Protein AF-A0A2K3TK98-F1 (afdb_monomer)

Solvent-accessible surface area (backbone atoms only — not comparable to full-atom values): 3748 Å² total; per-residue (Å²): 134,90,82,82,52,61,56,88,66,96,59,101,46,96,83,69,69,50,66,50,53,66,99,62,89,71,54,72,69,39,56,50,51,46,37,71,74,32,86,66,40,43,80,50,61,85,75,87,81,52,74,42,81,45,114

Secondary structure (DSSP, 8-state):
--PPPB--S----TT---BSS-SS---HHHHHHHHHH-TT-EEE--SSS--EEE-

Structure (mmCIF, N/CA/C/O backbone):
data_AF-A0A2K3TK98-F1
#
_entry.id   AF-A0A2K3TK98-F1
#
loop_
_atom_site.group_PDB
_atom_site.id
_atom_site.type_symbol
_atom_site.label_atom_id
_atom_site.label_alt_id
_atom_site.label_comp_id
_atom_site.label_asym_id
_atom_site.label_entity_id
_atom_site.label_seq_id
_atom_site.pdbx_PDB_ins_code
_atom_site.Cartn_x
_atom_site.Cartn_y
_atom_site.Cartn_z
_atom_site.occupancy
_atom_site.B_iso_or_equiv
_atom_site.auth_seq_id
_atom_site.auth_comp_id
_atom_site.auth_asym_id
_atom_site.auth_atom_id
_atom_site.pdbx_PDB_model_num
ATOM 1 N N . MET A 1 1 ? -7.219 -12.919 -4.236 1.00 43.09 1 MET A N 1
ATOM 2 C CA . MET A 1 1 ? -5.827 -12.818 -4.718 1.00 43.09 1 MET A CA 1
ATOM 3 C C . MET A 1 1 ? -5.139 -11.794 -3.822 1.00 43.09 1 MET A C 1
ATOM 5 O O . MET A 1 1 ? -5.263 -10.604 -4.067 1.00 43.09 1 MET A O 1
ATOM 9 N N . THR A 1 2 ? -4.574 -12.227 -2.692 1.00 49.12 2 THR A N 1
ATOM 10 C CA . THR A 1 2 ? -3.969 -11.317 -1.701 1.00 49.12 2 THR A CA 1
ATOM 11 C C . THR A 1 2 ? -2.550 -10.997 -2.157 1.00 49.12 2 THR A C 1
ATOM 13 O O . THR A 1 2 ? -1.649 -11.811 -1.980 1.00 49.12 2 THR A O 1
ATOM 16 N N . GLY A 1 3 ? -2.369 -9.865 -2.837 1.00 60.16 3 GLY A N 1
ATOM 17 C CA . GLY A 1 3 ? -1.050 -9.389 -3.253 1.00 60.16 3 GLY A CA 1
ATOM 18 C C . GLY A 1 3 ? -0.284 -8.793 -2.071 1.00 60.16 3 GLY A C 1
ATOM 19 O O . GLY A 1 3 ? -0.863 -8.079 -1.256 1.00 60.16 3 GLY A O 1
ATOM 20 N N . ALA A 1 4 ? 1.012 -9.085 -1.973 1.00 66.62 4 ALA A N 1
ATOM 21 C CA . ALA A 1 4 ? 1.920 -8.441 -1.027 1.00 66.62 4 ALA A CA 1
ATOM 22 C C . ALA A 1 4 ? 2.760 -7.378 -1.755 1.00 66.62 4 ALA A C 1
ATOM 24 O O . ALA A 1 4 ? 3.221 -7.610 -2.871 1.00 66.62 4 ALA A O 1
ATOM 25 N N . PHE A 1 5 ? 2.959 -6.217 -1.124 1.00 73.31 5 PHE A N 1
ATOM 26 C CA . PHE A 1 5 ? 3.831 -5.154 -1.637 1.00 73.31 5 PHE A CA 1
ATOM 27 C C . PHE A 1 5 ? 5.244 -5.330 -1.069 1.00 73.31 5 PHE A C 1
ATOM 29 O O . PHE A 1 5 ? 5.394 -5.531 0.139 1.00 73.31 5 PHE A O 1
ATOM 36 N N . TYR A 1 6 ? 6.275 -5.224 -1.908 1.00 73.19 6 TYR A N 1
ATOM 37 C CA . TYR A 1 6 ? 7.676 -5.422 -1.519 1.00 73.19 6 TYR A CA 1
ATOM 38 C C . TYR A 1 6 ? 8.517 -4.186 -1.842 1.00 73.19 6 TYR A C 1
ATOM 40 O O . TYR A 1 6 ? 8.278 -3.499 -2.829 1.00 73.19 6 TYR A O 1
ATOM 48 N N . PHE A 1 7 ? 9.524 -3.886 -1.025 1.00 66.75 7 PHE A N 1
ATOM 49 C CA . PHE A 1 7 ? 10.489 -2.848 -1.376 1.00 66.75 7 PHE A CA 1
ATOM 50 C C . PHE A 1 7 ? 11.334 -3.304 -2.573 1.00 66.75 7 PHE A C 1
ATOM 52 O O . PHE A 1 7 ? 12.111 -4.250 -2.467 1.00 66.75 7 PHE A O 1
ATOM 59 N N . GLN A 1 8 ? 11.234 -2.590 -3.694 1.00 60.56 8 GLN A N 1
ATOM 60 C CA . GLN A 1 8 ? 12.132 -2.725 -4.847 1.00 60.56 8 GLN A CA 1
ATOM 61 C C . GLN A 1 8 ? 13.323 -1.749 -4.714 1.00 60.56 8 GLN A C 1
ATOM 63 O O . GLN A 1 8 ? 13.682 -1.046 -5.651 1.00 60.56 8 GLN A O 1
ATOM 68 N N . GLY A 1 9 ? 13.893 -1.626 -3.514 1.00 57.06 9 GLY A N 1
ATOM 69 C CA . GLY A 1 9 ? 15.119 -0.859 -3.285 1.00 57.06 9 GLY A CA 1
ATOM 70 C C . GLY A 1 9 ? 16.321 -1.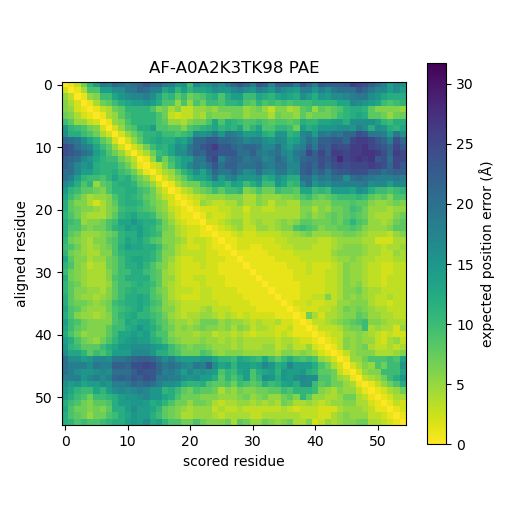775 -3.471 1.00 57.06 9 GLY A C 1
ATOM 71 O O . GLY A 1 9 ? 16.306 -2.879 -2.932 1.00 57.06 9 GLY A O 1
ATOM 72 N N . ALA A 1 10 ? 17.322 -1.333 -4.239 1.00 54.00 10 ALA A N 1
ATOM 73 C CA . ALA A 1 10 ? 18.544 -2.069 -4.558 1.00 54.00 10 ALA A CA 1
ATOM 74 C C . ALA A 1 10 ? 19.237 -2.606 -3.295 1.00 54.00 10 ALA A C 1
ATOM 76 O O . ALA A 1 10 ? 20.090 -1.953 -2.703 1.00 54.00 10 ALA A O 1
ATOM 77 N N . THR A 1 11 ? 18.857 -3.807 -2.879 1.00 51.47 11 THR A N 1
ATOM 78 C CA . THR A 1 11 ? 19.614 -4.595 -1.921 1.00 51.47 11 THR A CA 1
ATOM 79 C C . THR A 1 11 ? 20.148 -5.749 -2.738 1.00 51.47 11 THR A C 1
ATOM 81 O O . THR A 1 11 ? 19.387 -6.607 -3.181 1.00 51.47 11 THR A O 1
ATOM 84 N N . ASP A 1 12 ? 21.453 -5.717 -2.975 1.00 54.78 12 ASP A N 1
ATOM 85 C CA . ASP A 1 12 ? 22.294 -6.746 -3.595 1.00 54.78 12 ASP A CA 1
ATOM 86 C C . ASP A 1 12 ? 22.312 -8.053 -2.764 1.00 54.78 12 ASP A C 1
ATOM 88 O O . ASP A 1 12 ? 23.322 -8.726 -2.617 1.00 54.78 12 ASP A O 1
ATOM 92 N N . MET A 1 13 ? 21.185 -8.404 -2.139 1.00 63.84 13 MET A N 1
ATOM 93 C CA . MET A 1 13 ? 21.027 -9.582 -1.303 1.00 63.84 13 MET A CA 1
ATOM 94 C C . MET A 1 13 ? 19.848 -10.404 -1.837 1.00 63.84 13 MET A C 1
ATOM 96 O O . MET A 1 13 ? 18.686 -10.096 -1.542 1.00 63.84 13 MET A O 1
ATOM 100 N N . PRO A 1 14 ? 20.115 -11.438 -2.653 1.00 52.47 14 PRO A N 1
ATOM 101 C CA . PRO A 1 14 ? 19.069 -12.275 -3.219 1.00 52.47 14 PRO A CA 1
ATOM 102 C C . PRO A 1 14 ? 18.358 -13.020 -2.080 1.00 52.47 14 PRO A C 1
ATOM 104 O O . PRO A 1 14 ? 18.948 -13.863 -1.412 1.00 52.47 14 PRO A O 1
ATOM 107 N N . GLY A 1 15 ? 17.095 -12.665 -1.827 1.00 55.59 15 GLY A N 1
ATOM 108 C CA . GLY A 1 15 ? 16.244 -13.259 -0.782 1.00 55.59 15 GLY A CA 1
ATOM 109 C C . GLY A 1 15 ? 15.726 -12.264 0.265 1.00 55.59 15 GLY A C 1
ATOM 110 O O . GLY A 1 15 ? 14.709 -12.520 0.903 1.00 55.59 15 GLY A O 1
ATOM 111 N N . CYS A 1 16 ? 16.382 -11.109 0.390 1.00 51.84 16 CYS A N 1
ATOM 112 C CA . CYS A 1 16 ? 16.050 -9.948 1.225 1.00 51.84 16 CYS A CA 1
ATOM 113 C C . CYS A 1 16 ? 14.805 -9.128 0.841 1.00 51.84 16 CYS A C 1
ATOM 115 O O . CYS A 1 16 ? 14.873 -7.908 0.962 1.00 51.84 16 CYS A O 1
ATOM 117 N N . THR A 1 17 ? 13.694 -9.684 0.343 1.00 62.84 17 THR A N 1
ATOM 118 C CA . THR A 1 17 ? 12.533 -8.834 -0.010 1.00 62.84 17 THR A CA 1
ATOM 119 C C . THR A 1 17 ? 11.813 -8.352 1.251 1.00 62.84 17 THR A C 1
ATOM 121 O O . THR A 1 17 ? 10.981 -9.069 1.810 1.00 62.84 17 THR A O 1
ATOM 124 N N . SER A 1 18 ? 12.121 -7.135 1.707 1.00 68.44 18 SER A N 1
ATOM 125 C CA . SER A 1 18 ? 11.415 -6.512 2.830 1.00 68.44 18 SER A CA 1
ATOM 126 C C . SER A 1 18 ? 9.988 -6.148 2.414 1.00 68.44 18 SER A C 1
ATOM 128 O O . SER A 1 18 ? 9.770 -5.439 1.427 1.00 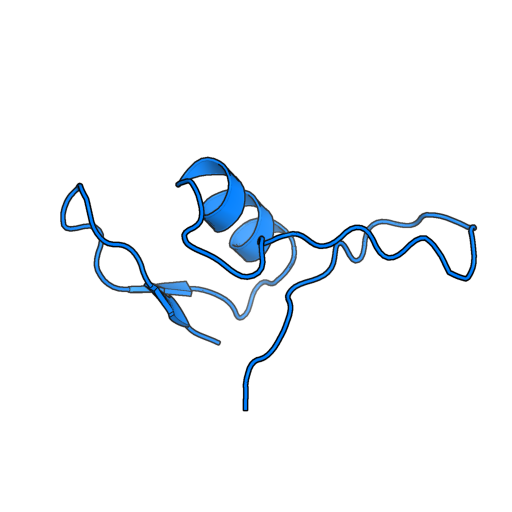68.44 18 SER A O 1
ATOM 130 N N . ARG A 1 19 ? 9.002 -6.681 3.138 1.00 72.94 19 ARG A N 1
ATOM 131 C CA . ARG A 1 19 ? 7.578 -6.486 2.848 1.00 72.94 19 ARG A CA 1
ATOM 132 C C . ARG A 1 19 ? 7.142 -5.094 3.318 1.00 72.94 19 ARG A C 1
ATOM 134 O O . ARG A 1 19 ? 7.372 -4.726 4.464 1.00 72.94 19 ARG A O 1
ATOM 141 N N . LEU A 1 20 ? 6.500 -4.333 2.433 1.00 77.44 20 LEU A N 1
ATOM 142 C CA . LEU A 1 20 ? 6.048 -2.960 2.688 1.00 77.44 20 LEU A CA 1
ATOM 143 C C . LEU A 1 20 ? 4.799 -2.887 3.572 1.00 77.44 20 LEU A C 1
ATOM 145 O O . LEU A 1 20 ? 4.659 -1.951 4.355 1.00 77.44 20 LEU A O 1
ATOM 149 N N . LEU A 1 21 ? 3.888 -3.855 3.433 1.00 82.62 21 LEU A N 1
ATOM 150 C CA . LEU A 1 21 ? 2.654 -3.926 4.219 1.00 82.62 21 LEU A CA 1
ATOM 151 C C . LEU A 1 21 ? 2.605 -5.214 5.038 1.00 82.62 21 LEU A C 1
ATOM 153 O O . LEU A 1 21 ? 2.949 -6.264 4.498 1.00 82.62 21 LEU A O 1
ATOM 157 N N . PRO A 1 22 ? 2.114 -5.192 6.284 1.00 78.56 22 PRO A N 1
ATOM 158 C CA . PRO A 1 22 ? 1.835 -6.412 7.036 1.00 78.56 22 PRO A CA 1
ATOM 159 C C . PRO A 1 22 ? 0.724 -7.256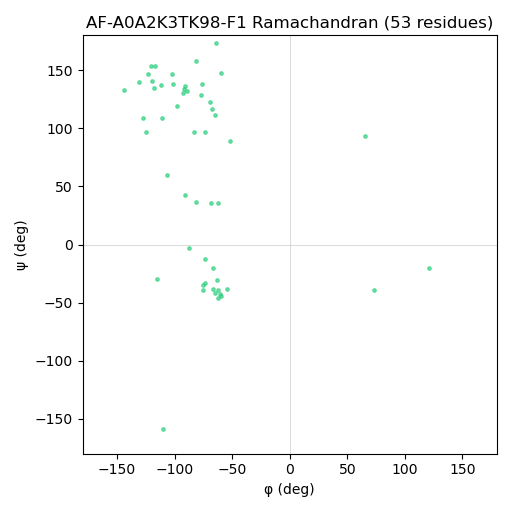 6.374 1.00 78.56 22 PRO A C 1
ATOM 161 O O . PRO A 1 22 ? 0.102 -6.858 5.391 1.00 78.56 22 PRO A O 1
ATOM 164 N N . GLU A 1 23 ? 0.475 -8.459 6.896 1.00 77.56 23 GLU A N 1
ATOM 165 C CA . GLU A 1 23 ? -0.693 -9.277 6.503 1.00 77.56 23 GLU A CA 1
ATOM 166 C C . GLU A 1 23 ? -2.019 -8.753 7.070 1.00 77.56 23 GLU A C 1
ATOM 168 O 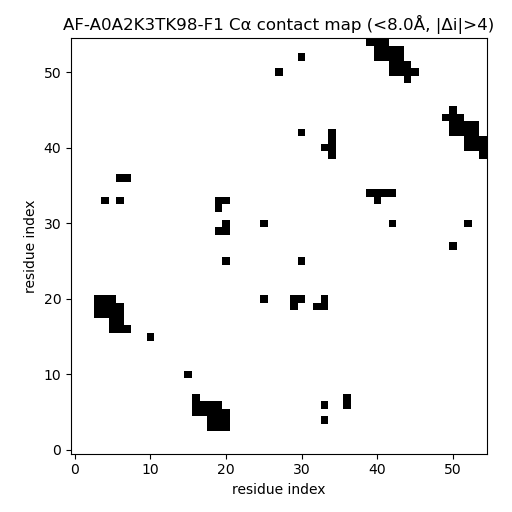O . GLU A 1 23 ? -3.086 -9.182 6.638 1.00 77.56 23 GLU A O 1
ATOM 173 N N . GLY A 1 24 ? -1.946 -7.818 8.018 1.00 79.38 24 GLY A N 1
ATOM 174 C CA . GLY A 1 24 ? -3.084 -7.172 8.661 1.00 79.38 24 GLY A CA 1
ATOM 175 C C . GLY A 1 24 ? -3.245 -5.695 8.269 1.00 79.38 24 GLY A C 1
ATOM 176 O O . GLY A 1 24 ? -2.732 -5.269 7.232 1.00 79.38 24 GLY A O 1
ATOM 177 N N . PRO A 1 25 ? -3.956 -4.898 9.088 1.00 80.56 25 PRO A N 1
ATOM 178 C CA . PRO A 1 25 ? -4.105 -3.466 8.848 1.00 80.56 25 PRO A CA 1
ATOM 179 C C . PRO A 1 25 ? -2.742 -2.768 8.826 1.00 80.56 25 PRO A C 1
ATOM 181 O O . PRO A 1 25 ? -1.810 -3.166 9.527 1.00 80.56 25 PRO A O 1
ATOM 184 N N . PHE A 1 26 ? -2.642 -1.720 8.016 1.00 82.38 26 PHE A N 1
ATOM 185 C CA . PHE A 1 26 ? -1.414 -0.962 7.815 1.00 82.38 26 PHE A CA 1
ATOM 186 C C . PHE A 1 26 ? -1.565 0.485 8.280 1.00 82.38 26 PHE A C 1
ATOM 188 O O . PHE A 1 26 ? -2.658 1.051 8.278 1.00 82.38 26 PHE A O 1
ATOM 195 N N . SER A 1 27 ? -0.443 1.093 8.652 1.00 84.06 27 SER A N 1
ATOM 196 C CA . SER A 1 27 ? -0.387 2.503 9.044 1.00 84.06 27 SER A CA 1
ATOM 197 C C . SER A 1 27 ? -0.332 3.423 7.825 1.00 84.06 27 SER A C 1
ATOM 199 O O . SER A 1 27 ? 0.152 3.044 6.756 1.00 84.06 27 SER A O 1
ATOM 201 N N . ARG A 1 28 ? -0.725 4.690 7.998 1.00 81.88 28 ARG A N 1
ATOM 202 C CA . ARG A 1 28 ? -0.641 5.707 6.934 1.00 81.88 28 ARG A CA 1
ATOM 203 C C . ARG A 1 28 ? 0.772 5.845 6.352 1.00 81.88 28 ARG A C 1
ATOM 205 O O . ARG A 1 28 ? 0.927 5.972 5.143 1.00 81.88 28 ARG A O 1
ATOM 212 N N . GLU A 1 29 ? 1.804 5.754 7.190 1.00 83.06 29 GLU A N 1
ATOM 213 C CA . GLU A 1 29 ? 3.210 5.792 6.758 1.00 83.06 29 GLU A CA 1
ATOM 214 C C . GLU A 1 29 ? 3.569 4.625 5.827 1.00 83.06 29 GLU A C 1
ATOM 216 O O . GLU A 1 29 ? 4.247 4.816 4.818 1.00 83.06 29 GLU A O 1
ATOM 221 N N . GLN A 1 30 ? 3.044 3.428 6.104 1.00 82.44 30 GLN A N 1
ATOM 222 C CA . GLN A 1 30 ? 3.229 2.257 5.243 1.00 82.44 30 GLN A CA 1
ATOM 223 C C . GLN A 1 30 ? 2.517 2.443 3.896 1.00 82.44 30 GLN A C 1
ATOM 225 O O . GLN A 1 30 ? 3.069 2.106 2.850 1.00 82.44 30 GLN A O 1
ATOM 230 N N . ALA A 1 31 ? 1.333 3.063 3.895 1.00 82.31 31 ALA A N 1
ATOM 231 C CA . ALA A 1 31 ? 0.617 3.412 2.670 1.00 82.31 31 ALA A CA 1
ATOM 232 C C . ALA A 1 31 ? 1.421 4.376 1.778 1.00 82.31 31 ALA A C 1
ATOM 234 O O . ALA A 1 31 ? 1.508 4.192 0.563 1.00 82.31 31 ALA A O 1
ATOM 235 N N . VAL A 1 32 ? 2.051 5.384 2.389 1.00 83.50 32 VAL A N 1
ATOM 236 C CA . VAL A 1 32 ? 2.924 6.346 1.699 1.00 83.50 32 VAL A CA 1
ATOM 237 C C . VAL A 1 32 ? 4.170 5.660 1.138 1.00 83.50 32 VAL A C 1
ATOM 239 O O . VAL A 1 32 ? 4.546 5.929 -0.005 1.00 83.50 32 VAL A O 1
ATOM 242 N N . ALA A 1 33 ? 4.780 4.739 1.889 1.00 84.75 33 ALA A N 1
ATOM 243 C CA . ALA A 1 33 ? 5.922 3.962 1.415 1.00 84.75 33 ALA A CA 1
ATOM 244 C C . ALA A 1 33 ? 5.574 3.134 0.165 1.00 84.75 33 ALA A C 1
ATOM 246 O O . ALA A 1 33 ? 6.319 3.168 -0.813 1.00 84.75 33 ALA A O 1
ATOM 247 N N . VAL A 1 34 ? 4.410 2.469 0.143 1.00 83.94 34 VAL A N 1
ATOM 248 C CA . VAL A 1 34 ? 3.948 1.712 -1.036 1.00 83.94 34 VAL A CA 1
ATOM 249 C C . VAL A 1 34 ? 3.734 2.621 -2.242 1.00 83.94 34 VAL A C 1
ATOM 251 O O . VAL A 1 34 ? 4.220 2.302 -3.321 1.00 83.94 34 VAL A O 1
ATOM 254 N N . LYS A 1 35 ? 3.071 3.770 -2.075 1.00 84.44 35 LYS A N 1
ATOM 255 C CA . LYS A 1 35 ? 2.867 4.741 -3.168 1.00 84.44 35 LYS A CA 1
ATOM 256 C C . LYS A 1 35 ? 4.165 5.329 -3.710 1.00 84.44 35 LYS A C 1
ATOM 258 O O . LYS A 1 35 ? 4.247 5.694 -4.877 1.00 84.44 35 LYS A O 1
ATOM 263 N N . THR A 1 36 ? 5.172 5.445 -2.850 1.00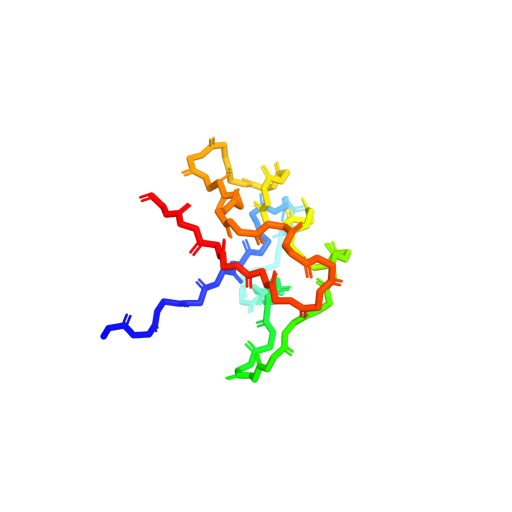 83.50 36 THR A N 1
ATOM 264 C CA . THR A 1 36 ? 6.497 5.935 -3.238 1.00 83.50 36 THR A CA 1
ATOM 265 C C . THR A 1 36 ? 7.265 4.862 -4.009 1.00 83.50 36 THR A C 1
ATOM 267 O O . THR A 1 36 ? 7.924 5.171 -4.997 1.00 83.50 36 THR A O 1
ATOM 270 N N . ALA A 1 37 ? 7.152 3.599 -3.590 1.00 82.31 37 ALA A N 1
ATOM 271 C CA . ALA A 1 37 ? 7.783 2.462 -4.256 1.00 82.31 37 ALA A CA 1
ATOM 272 C C . ALA A 1 37 ? 7.098 2.085 -5.582 1.00 82.31 37 ALA A C 1
ATOM 274 O O . ALA A 1 37 ? 7.765 1.652 -6.519 1.00 82.31 37 ALA A O 1
ATOM 275 N N . TYR A 1 38 ? 5.779 2.268 -5.674 1.00 82.19 38 TYR A N 1
ATOM 276 C CA . TYR A 1 38 ? 4.965 1.867 -6.816 1.00 82.19 38 TYR A CA 1
ATOM 277 C C . TYR A 1 38 ? 4.124 3.031 -7.331 1.00 82.19 38 TYR A C 1
ATOM 279 O O . TYR A 1 38 ? 3.129 3.430 -6.728 1.00 82.19 38 TYR A O 1
ATOM 287 N N . ARG A 1 39 ? 4.495 3.543 -8.509 1.00 78.75 39 ARG A N 1
ATOM 288 C CA . ARG A 1 39 ? 3.836 4.700 -9.136 1.00 78.75 39 ARG A CA 1
ATOM 289 C C . ARG A 1 39 ? 2.394 4.427 -9.580 1.00 78.75 39 ARG A C 1
ATOM 291 O O . ARG A 1 39 ? 1.638 5.367 -9.789 1.00 78.75 39 ARG A O 1
ATOM 298 N N . ASN A 1 40 ? 2.029 3.162 -9.756 1.00 82.56 40 ASN A N 1
ATOM 299 C CA . ASN A 1 40 ? 0.676 2.736 -10.102 1.00 82.56 40 ASN A CA 1
ATOM 300 C C . ASN A 1 40 ? -0.220 2.521 -8.877 1.00 82.56 40 ASN A C 1
ATOM 302 O O . ASN A 1 40 ? -1.389 2.213 -9.047 1.00 82.56 40 ASN A O 1
ATOM 306 N N . VAL A 1 41 ? 0.298 2.676 -7.656 1.00 83.38 41 VAL A N 1
ATOM 307 C CA . VAL A 1 41 ? -0.518 2.515 -6.455 1.00 83.38 41 VAL A CA 1
ATOM 308 C C . VAL A 1 41 ? -1.089 3.858 -6.014 1.00 83.38 41 VAL A C 1
ATOM 310 O O . VAL A 1 41 ? -0.368 4.841 -5.838 1.00 83.38 41 VAL A O 1
ATOM 313 N N . PHE A 1 42 ? -2.394 3.887 -5.769 1.00 80.62 42 PHE A N 1
ATOM 314 C CA . PHE A 1 42 ? -3.143 5.044 -5.295 1.00 80.62 42 PHE A CA 1
ATOM 315 C C . PHE A 1 42 ? -3.818 4.733 -3.960 1.00 80.62 42 PHE A C 1
ATOM 317 O O . PHE A 1 42 ? -4.112 3.581 -3.651 1.00 80.62 42 PHE A O 1
ATOM 324 N N . THR A 1 43 ? -4.061 5.766 -3.152 1.00 77.25 43 THR A N 1
ATOM 325 C CA . THR A 1 43 ? -4.919 5.642 -1.966 1.00 77.25 43 THR A CA 1
ATOM 326 C C . THR A 1 43 ? -6.295 6.149 -2.358 1.00 77.25 43 THR A C 1
ATOM 328 O O . THR A 1 43 ? -6.415 7.313 -2.734 1.00 77.25 43 THR A O 1
ATOM 331 N N . GLU A 1 44 ? -7.305 5.293 -2.276 1.00 73.06 44 GLU A N 1
ATOM 332 C CA . GLU A 1 44 ? -8.706 5.709 -2.303 1.00 73.06 44 GLU A CA 1
ATOM 333 C C . GLU A 1 44 ? -9.240 5.666 -0.866 1.00 73.06 44 GLU A C 1
ATOM 335 O O . GLU A 1 44 ? -8.809 4.820 -0.083 1.00 73.06 44 GLU A O 1
ATOM 340 N N . ASP A 1 45 ? -10.162 6.571 -0.528 1.00 65.62 45 ASP A N 1
AT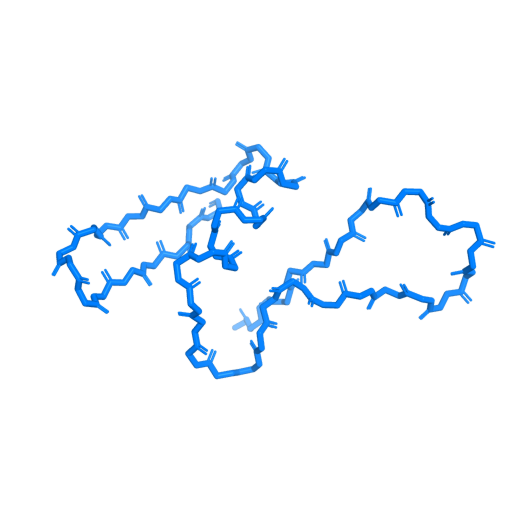OM 341 C CA . ASP A 1 45 ? -10.714 6.754 0.824 1.00 65.62 45 ASP A CA 1
ATOM 342 C C . ASP A 1 45 ? -9.657 7.239 1.850 1.00 65.62 45 ASP A C 1
ATOM 344 O O . ASP A 1 45 ? -8.924 6.457 2.435 1.00 65.62 45 ASP A O 1
ATOM 348 N N . ASP A 1 46 ? -9.530 8.555 2.060 1.00 62.19 46 ASP A N 1
ATOM 349 C CA . ASP A 1 46 ? -8.815 9.142 3.216 1.00 62.19 46 ASP A CA 1
ATOM 350 C C . ASP A 1 46 ? -9.891 9.710 4.158 1.00 62.19 46 ASP A C 1
ATOM 352 O O . ASP A 1 46 ? -9.962 10.908 4.406 1.00 62.19 46 ASP A O 1
ATOM 356 N N . GLN A 1 47 ? -10.806 8.863 4.652 1.00 63.12 47 GLN A N 1
ATOM 357 C CA . GLN A 1 47 ? -11.808 9.266 5.657 1.00 63.12 47 GLN A CA 1
ATOM 358 C C . GLN A 1 47 ? -11.222 9.262 7.083 1.00 63.12 47 GLN A C 1
ATOM 360 O O . GLN A 1 47 ? -11.875 8.878 8.051 1.00 63.12 47 GLN A O 1
ATOM 365 N N . GLY A 1 48 ? -9.952 9.650 7.225 1.00 64.88 48 GLY A N 1
ATOM 366 C CA . GLY A 1 48 ? -9.235 9.784 8.498 1.00 64.88 48 GLY A CA 1
ATOM 367 C C . GLY A 1 48 ? -8.835 8.472 9.189 1.00 64.88 48 GLY A C 1
ATOM 368 O O . GLY A 1 48 ? -7.738 8.396 9.734 1.00 64.88 48 GLY A O 1
ATOM 369 N N . THR A 1 49 ? -9.683 7.439 9.167 1.00 66.88 49 THR A N 1
ATOM 370 C CA . THR A 1 49 ? -9.441 6.156 9.865 1.00 66.88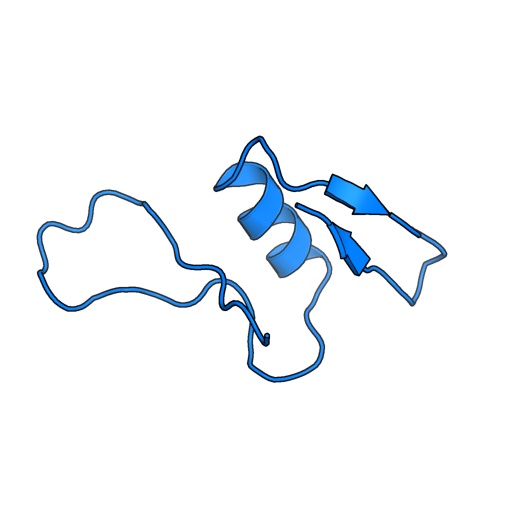 49 THR A CA 1
ATOM 371 C C . THR A 1 49 ? -9.279 4.970 8.919 1.00 66.88 49 THR A C 1
ATOM 373 O O . THR A 1 49 ? -8.547 4.034 9.236 1.00 66.88 49 THR A O 1
ATOM 376 N N . TYR A 1 50 ? -9.920 5.012 7.753 1.00 68.12 50 TYR A N 1
ATOM 377 C CA . TYR A 1 50 ? -9.844 3.948 6.759 1.00 68.12 50 TYR A CA 1
ATOM 378 C C . TYR A 1 50 ? -9.100 4.445 5.531 1.00 68.12 50 TYR A C 1
ATOM 380 O O . TYR A 1 50 ? -9.278 5.583 5.105 1.00 68.12 50 TYR A O 1
ATOM 388 N N . SER A 1 51 ? -8.222 3.591 5.009 1.00 72.38 51 SER A N 1
ATOM 389 C CA . SER A 1 51 ? -7.489 3.836 3.774 1.00 72.38 51 SER A CA 1
ATOM 390 C C . SER A 1 51 ? -7.326 2.536 3.015 1.00 72.38 51 SER A C 1
ATOM 392 O O . SER A 1 51 ? -6.937 1.520 3.593 1.00 72.38 51 SER A O 1
ATOM 394 N N . ARG A 1 52 ? -7.606 2.563 1.710 1.00 79.88 52 ARG A N 1
ATOM 395 C CA . ARG A 1 52 ? -7.382 1.422 0.817 1.00 79.88 52 ARG A CA 1
ATOM 396 C C . ARG A 1 52 ? -6.367 1.780 -0.259 1.00 79.88 52 ARG A C 1
ATOM 398 O O . ARG A 1 52 ? -6.427 2.850 -0.857 1.00 79.88 52 ARG A O 1
ATOM 405 N N . LEU A 1 53 ? -5.425 0.870 -0.493 1.00 81.62 53 LEU A N 1
ATOM 406 C CA . LEU A 1 53 ? -4.477 0.962 -1.599 1.00 81.62 53 LEU A CA 1
ATOM 407 C C . LEU A 1 53 ? -5.046 0.245 -2.822 1.00 81.62 53 LEU A C 1
ATOM 409 O O . LEU A 1 53 ? -5.597 -0.851 -2.706 1.00 81.62 53 LEU A O 1
ATOM 413 N N . VAL A 1 54 ? -4.914 0.876 -3.981 1.00 79.06 54 VAL A N 1
ATOM 414 C CA . VAL A 1 54 ? -5.486 0.445 -5.261 1.00 79.06 54 VAL A CA 1
ATOM 415 C C . VAL A 1 54 ? -4.385 0.488 -6.311 1.00 79.06 54 VAL A C 1
ATOM 417 O O . VAL A 1 54 ? -3.558 1.391 -6.262 1.00 79.06 54 VAL A O 1
ATOM 420 N N . ILE A 1 55 ? -4.339 -0.509 -7.193 1.00 80.94 55 ILE A N 1
ATOM 421 C CA . ILE A 1 55 ? -3.263 -0.765 -8.169 1.00 80.94 55 ILE A CA 1
ATOM 422 C C . ILE A 1 55 ? -3.779 -0.505 -9.584 1.00 80.94 55 ILE A C 1
ATOM 424 O O . ILE A 1 55 ? -4.954 -0.867 -9.821 1.00 80.94 55 ILE A O 1
#

InterPro domains:
  IPR009253 Protein of unknown function DUF905 [PF06006] (20-55)
  IPR038612 YkfF-like domain superfamily [G3DSA:3.30.160.130] (16-55)

Radius of gyration: 11.98 Å; Cα contacts (8 Å, |Δi|>4): 56; chains: 1; bounding box: 34×23×20 Å

Sequence (55 aa):
MTGAFYFQGATDMPGCTSRLLPEGPFSREQAVAVKTAYRNVFTEDDQGTYSRLVI

Foldseek 3Di:
DDDWQWQPPDDPDVPPTHTLADPDDGDPVSLVVSCVRDVPWDWDDPVVPDIDIDD

Mean predicted aligned error: 8.89 Å

pLDDT: mean 71.91, std 11.38, range [43.09, 84.75]

Organism: Escherichia coli (NCBI:txid562)

=== Feature glossary ===
Key to the feature types in this record:

Secondary structure (8-state, DSSP). Secondary structure is the local, repeating backbone conformation. DSSP classifies it into eight states by reading the hydrogen-bond network: three helix types (H, G, I), two β types (E, B), two non-regular types (T, S), and unstructured coil (-).

Backbone torsions (φ/ψ). Backbone dihedral angles. Every residue except chain termini has a φ (preceding-C → N → Cα → C) and a ψ (N → Cα → C → next-N). They are reported in degrees following the IUPAC sign convention. Secondary structure is essentially a statement about which (φ, ψ) basin each residue occupies.

Predicted aligned error. Predicted Aligned Error (PAE) is an AlphaFold confidence matrix: entry (i, j) is the expected error in the position of residue j, in ångströms, when the prediction is superimposed on the true structure at residue i. Low PAE within a block of residues means that block is internally rigid and well-predicted; high PAE between two blocks means their relative placement is uncertain even if each block individually is confident.

B-factor. B-factor (Debye–Waller factor) reflects atomic displacement in the crystal lattice. It is an experimental observable (units Å²), not a prediction; low values mean the atom is pinned down, high values mean it moves or is hete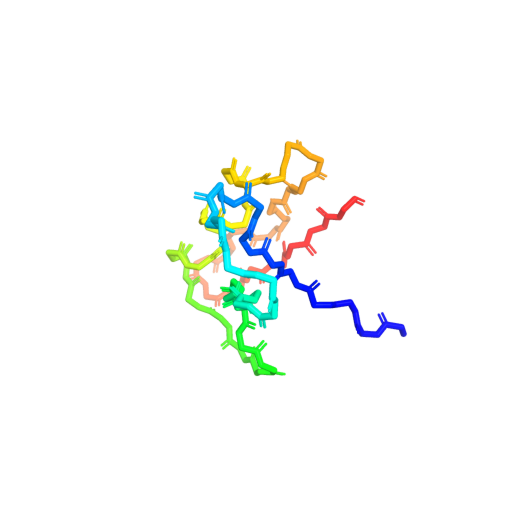rogeneous across the crystal.

Secondary structure (3-state, P-SEA). Three-state secondary structure (P-SEA) collapses the eight DSSP classes into helix (a), strand (b), and coil (c). P-SEA assigns these from Cα geometry alone — distances and angles — without requiring backbone oxygens, so it works on any Cα trace.

Sequence. Primary structure: the covalent order of the twenty standard amino acids along the backbone. Two proteins with the same sequence will (almost always) fold to the same structure; two with 30% identity often share a fold but not the details.

pLDDT. pLDDT is the predicted lDDT-Cα score: AlphaFold's confidence that the local environment of each residue (all inter-atomic distances within 15 Å) is correctly placed. It is a per-residue number between 0 and 100, with higher meaning more reliable.

InterPro / GO / CATH / organism. Functional annotations link the protein to curated databases. InterPro entries identify conserved domains and families by matching the sequence against member-database signatures (Pfam, PROSITE, CDD, …). Gene Ontology (GO) terms describe molecular function, biological process, and cellular component in a controlled vocabulary. CATH places the structure in a hierarchical fold classification (Class/Architecture/Topology/Homologous-superfamily). The organism is the source species.

Contact-map, Ramachandran, and PAE plots. Three diagnostic plots accompany the record. The Cα contact map visualizes the tertiary structure as a 2D adjacency matrix (8 Å cutoff, sequence-local contacts suppressed). The Ramachandran plot shows the distribution of backbone (φ, ψ) torsions, with points in the α and β basins reflecting secondary structure content. The PAE plot shows AlphaFold's inter-residue confidence as a color matrix.

mmCIF coordinates. The mmCIF table is the protein's shape written out atom by atom. For each backbone N, Cα, C, and carbonyl O, it records an (x, y, z) coordinate triple in Å plus the residue type, chain letter, and residue number.

Radius of gyration, Cα contacts, bounding box. Three whole-structure scalars: the radius of gyration (RMS distance of Cα from centroid, in Å), the count of Cα–Cα contacts (pairs closer than 8 Å and separated by more than four residues in sequence — i.e. tertiary, not local, contacts), and the bounding-box dimensions. Together they distinguish compact globular folds from extended fibres or disordered chains.

Foldseek 3Di. The Foldseek 3Di string encodes local tertiary geometry as a 20-letter alphabet — one character per residue — derived from the relative positions of nearby 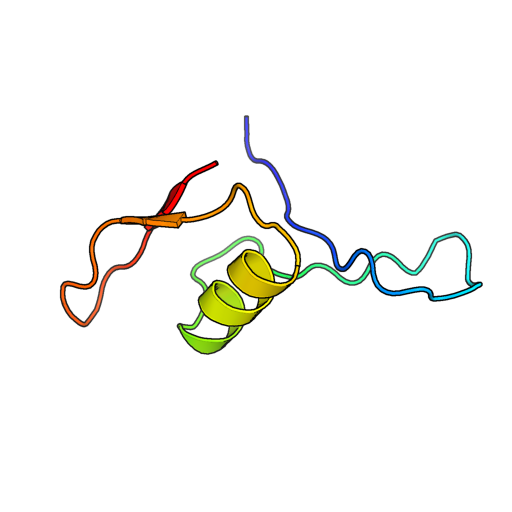Cα atoms. Unlike the amino-acid sequence, 3Di is a direct function of the 3D structure, so two proteins with the same fold have similar 3Di strings even at low sequence identity.

Rendered structure images. Six rendered views show the 3D structure from the faces of a cube — i.e. along ±x, ±y, ±z. Rendering representation is drawn randomly per protein from cartoon (secondary-structure ribbons), sticks (backbone bonds), or molecular surface; coloring is either N→C rainbow (blue at the N-terminus through red at the C-terminus) or one color per chain.

Nearest PDB structures. The Foldseek neighbor list gives the closest experimentally determined structures in the PDB, ranked by structural alignment. TM-score near 1 means near-identical fold; near 0.3 means only rough topology match. This is how one finds what a novel AlphaFold prediction most resembles in the solved-structure universe.

Solvent-accessible surface area. SASA measures how much of the protein is reachable by solvent. It is computed by rolling a water-sized probe over the atomic surface and summing the exposed area (Å²). Per-residue SASA distinguishes core (buried, low SASA) from surface (exposed, high SASA) residues; total SASA is a whole-molecule size measure.